Protein AF-A0A9E0BP96-F1 (afdb_monomer_lite)

Foldseek 3Di:
DVVQVVVQVVVCPDPVNVPHDGDTDDPDDCVVQCVHPVVPPD

Structure (mmCIF,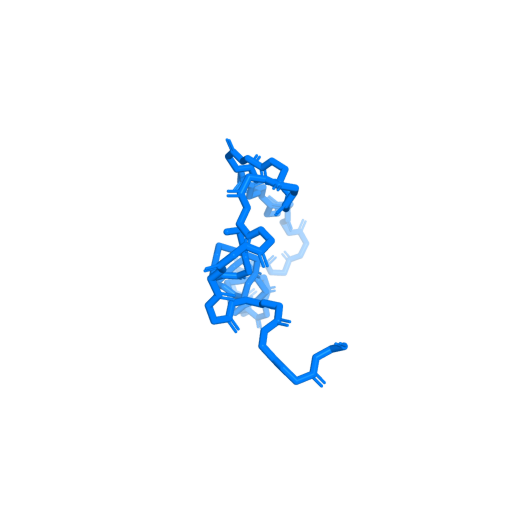 N/CA/C/O backbone):
data_AF-A0A9E0BP96-F1
#
_entry.id   AF-A0A9E0BP96-F1
#
loop_
_atom_site.group_PDB
_atom_site.id
_atom_site.type_symbol
_atom_site.label_atom_id
_atom_site.label_alt_id
_atom_site.label_comp_id
_atom_site.label_asym_id
_atom_site.label_entity_id
_atom_site.label_seq_id
_atom_site.pdbx_PDB_ins_code
_atom_site.Cartn_x
_atom_site.Cartn_y
_atom_site.Cartn_z
_atom_site.occupancy
_atom_site.B_iso_or_equiv
_atom_site.auth_seq_id
_atom_site.auth_comp_id
_atom_site.auth_asym_id
_atom_site.auth_atom_id
_atom_site.pdbx_PDB_model_num
ATOM 1 N N . SER A 1 1 ? 5.780 0.132 -2.302 1.00 91.69 1 SER A N 1
ATOM 2 C CA . SER A 1 1 ? 5.168 1.329 -1.690 1.00 91.69 1 SER A CA 1
ATOM 3 C C . SER A 1 1 ? 3.669 1.424 -1.927 1.00 91.69 1 SER A C 1
ATOM 5 O O . SER A 1 1 ? 2.952 1.562 -0.948 1.00 91.69 1 SER A O 1
ATOM 7 N N . GLY A 1 2 ? 3.181 1.286 -3.171 1.00 96.88 2 GLY A N 1
ATOM 8 C CA . GLY A 1 2 ? 1.742 1.372 -3.476 1.00 96.88 2 GLY A CA 1
ATOM 9 C C . GLY A 1 2 ? 0.857 0.477 -2.601 1.00 96.88 2 GLY A C 1
ATOM 10 O O . GLY A 1 2 ? -0.059 0.979 -1.970 1.00 96.88 2 GLY A O 1
ATOM 11 N N . ALA A 1 3 ? 1.212 -0.803 -2.444 1.00 98.00 3 ALA A N 1
ATOM 12 C CA . ALA A 1 3 ? 0.447 -1.740 -1.612 1.00 98.00 3 ALA A CA 1
ATOM 13 C C . ALA A 1 3 ? 0.255 -1.280 -0.151 1.00 98.00 3 ALA A C 1
ATOM 15 O O . ALA A 1 3 ? -0.832 -1.420 0.400 1.00 98.00 3 ALA A O 1
ATOM 16 N N . ALA A 1 4 ? 1.290 -0.703 0.471 1.00 98.38 4 ALA A N 1
ATOM 17 C CA . ALA A 1 4 ? 1.194 -0.200 1.842 1.00 98.38 4 ALA A CA 1
ATOM 18 C C . ALA A 1 4 ? 0.258 1.013 1.935 1.00 98.38 4 ALA A C 1
ATOM 20 O O . ALA A 1 4 ? -0.491 1.135 2.899 1.00 98.38 4 ALA A O 1
ATOM 21 N N . LEU A 1 5 ? 0.273 1.884 0.920 1.00 97.94 5 LEU A N 1
ATOM 22 C CA . LEU A 1 5 ? -0.623 3.033 0.849 1.00 97.94 5 LEU A CA 1
ATOM 23 C C . LEU A 1 5 ? -2.080 2.598 0.623 1.00 97.94 5 LEU A C 1
ATOM 25 O O . LEU A 1 5 ? -2.966 3.099 1.306 1.00 97.94 5 LEU A O 1
ATOM 29 N N . THR A 1 6 ? -2.321 1.629 -0.267 1.00 98.50 6 THR A N 1
ATOM 30 C CA . THR A 1 6 ? -3.652 1.037 -0.485 1.00 98.50 6 THR A CA 1
ATOM 31 C C . THR A 1 6 ? -4.216 0.458 0.811 1.00 98.50 6 THR A C 1
ATOM 33 O O . THR A 1 6 ? -5.293 0.856 1.239 1.00 98.50 6 THR A O 1
ATOM 36 N N . ALA A 1 7 ? -3.448 -0.391 1.501 1.00 98.50 7 ALA A N 1
ATOM 37 C CA . ALA A 1 7 ? -3.882 -0.973 2.769 1.00 98.50 7 ALA A CA 1
ATOM 38 C C . ALA A 1 7 ? -4.126 0.091 3.855 1.00 98.50 7 ALA A C 1
ATOM 40 O O . ALA A 1 7 ? -5.045 -0.046 4.659 1.00 98.50 7 ALA A O 1
ATOM 41 N N . ALA A 1 8 ? -3.324 1.160 3.886 1.00 98.62 8 ALA A N 1
ATOM 42 C CA . ALA A 1 8 ? -3.524 2.258 4.826 1.00 98.62 8 ALA A CA 1
ATOM 43 C C . ALA A 1 8 ? -4.849 2.993 4.581 1.00 98.62 8 ALA A C 1
ATOM 45 O O . ALA A 1 8 ? -5.541 3.306 5.549 1.00 98.62 8 ALA A O 1
ATOM 46 N N . PHE A 1 9 ? -5.229 3.217 3.319 1.00 98.38 9 PHE A N 1
ATOM 47 C CA . PHE A 1 9 ? -6.537 3.782 2.978 1.00 98.38 9 PHE A CA 1
ATOM 48 C C 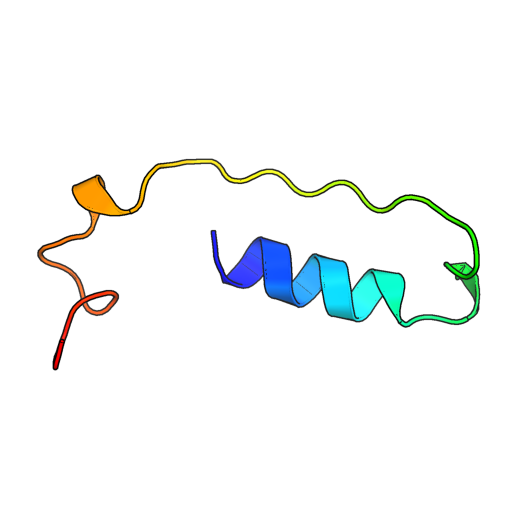. PHE A 1 9 ? -7.681 2.842 3.359 1.00 98.38 9 PHE A C 1
ATOM 50 O O . PHE A 1 9 ? -8.615 3.275 4.032 1.00 98.38 9 PHE A O 1
ATOM 57 N N . ASP A 1 10 ? -7.568 1.553 3.034 1.00 98.44 10 ASP A N 1
ATOM 58 C CA . ASP A 1 10 ? -8.579 0.555 3.404 1.00 98.44 10 ASP A CA 1
ATOM 59 C C . ASP A 1 10 ? -8.790 0.481 4.925 1.00 98.44 10 ASP A C 1
ATOM 61 O O . ASP A 1 10 ? -9.900 0.242 5.401 1.00 98.44 10 ASP A O 1
ATOM 65 N N . VAL A 1 11 ? -7.726 0.671 5.712 1.00 98.25 11 VAL A N 1
ATOM 66 C CA . VAL A 1 11 ? -7.802 0.741 7.178 1.00 98.25 11 VAL A CA 1
ATOM 67 C C . VAL A 1 11 ? -8.413 2.063 7.642 1.00 98.25 11 VAL A C 1
ATOM 69 O O . VAL A 1 11 ? -9.276 2.045 8.517 1.00 98.25 11 VAL A O 1
ATOM 72 N N . ALA A 1 12 ? -8.005 3.191 7.057 1.00 98.44 12 ALA A N 1
ATOM 73 C CA . ALA A 1 12 ? -8.496 4.518 7.426 1.00 98.44 12 ALA A CA 1
ATOM 74 C C . ALA A 1 12 ? -9.998 4.710 7.147 1.00 98.44 12 ALA A C 1
ATOM 76 O O . ALA A 1 12 ? -10.644 5.491 7.840 1.00 98.44 12 ALA A O 1
ATOM 77 N N . CYS A 1 13 ? -10.560 3.992 6.171 1.00 98.19 13 CYS A N 1
ATOM 78 C CA . CYS A 1 13 ? -11.989 4.031 5.846 1.00 98.19 13 CYS A CA 1
ATOM 79 C C . CYS A 1 13 ? -12.885 3.207 6.787 1.00 98.19 13 CYS A C 1
ATOM 81 O O . CYS A 1 13 ? -14.101 3.231 6.623 1.00 98.19 13 CYS A O 1
ATOM 83 N N . ARG A 1 14 ? -12.328 2.458 7.746 1.00 98.38 14 ARG A N 1
ATOM 84 C CA . ARG A 1 14 ? -13.126 1.673 8.702 1.00 98.38 14 ARG A CA 1
ATOM 85 C C . ARG A 1 14 ? -13.715 2.587 9.772 1.00 98.38 14 ARG A C 1
ATOM 87 O O . ARG A 1 14 ? -13.010 3.453 10.282 1.00 98.38 14 ARG A O 1
ATOM 94 N N . ASP A 1 15 ? -14.952 2.325 10.186 1.00 98.19 15 ASP A N 1
ATOM 95 C CA . ASP A 1 15 ? -15.647 3.127 11.206 1.00 98.19 15 ASP A CA 1
ATOM 96 C C . ASP A 1 15 ? -14.839 3.245 12.511 1.00 98.19 15 ASP A C 1
ATOM 98 O O . ASP A 1 15 ? -14.684 4.333 13.064 1.00 98.19 15 ASP A O 1
ATOM 102 N N . ASP A 1 16 ? -14.202 2.153 12.945 1.00 97.94 16 ASP A N 1
ATOM 103 C CA . ASP A 1 16 ? -13.357 2.117 14.149 1.00 97.94 16 ASP A CA 1
ATOM 104 C C . ASP A 1 16 ? -12.075 2.966 14.042 1.00 97.94 16 ASP A C 1
ATOM 106 O O . ASP A 1 16 ? -11.348 3.133 15.030 1.00 97.94 16 ASP A O 1
ATOM 110 N N . PHE A 1 17 ? -11.755 3.473 12.850 1.00 98.06 17 PHE A N 1
ATOM 111 C CA . PHE A 1 17 ? -10.625 4.361 12.575 1.00 98.06 17 PHE A CA 1
ATOM 112 C C . PHE A 1 17 ? -11.036 5.824 12.368 1.00 98.06 17 PHE A C 1
ATOM 114 O O . PHE A 1 17 ? -10.158 6.671 12.182 1.00 98.06 17 PHE A O 1
ATOM 121 N N . ALA A 1 18 ? -12.325 6.161 12.497 1.00 97.94 18 ALA A N 1
ATOM 122 C CA . ALA A 1 18 ? -12.794 7.540 12.437 1.00 97.94 18 ALA A CA 1
ATOM 123 C C . ALA A 1 18 ? -12.049 8.437 13.446 1.00 97.94 18 ALA A C 1
ATOM 125 O O . ALA A 1 18 ? -11.962 8.144 14.640 1.00 97.94 18 ALA A O 1
ATOM 126 N N . GLY A 1 19 ? -11.474 9.535 12.946 1.00 97.88 19 GLY A N 1
ATOM 127 C CA . GLY A 1 19 ? -10.706 10.491 13.749 1.00 97.88 19 GLY A CA 1
ATOM 128 C C . GLY A 1 19 ? -9.315 10.016 14.193 1.00 97.88 19 GLY A C 1
ATOM 129 O O . GLY A 1 19 ? -8.626 10.765 14.885 1.00 97.88 19 GLY A O 1
ATOM 130 N N . LYS A 1 20 ? -8.871 8.811 13.808 1.00 98.62 20 LYS A N 1
ATOM 131 C CA . LYS A 1 20 ? -7.519 8.313 14.106 1.00 98.62 20 LYS A CA 1
ATOM 132 C C . LYS A 1 20 ? -6.541 8.662 12.987 1.00 98.62 20 LYS A C 1
ATOM 134 O O . LYS A 1 20 ? -6.887 8.667 11.810 1.00 98.62 20 LYS A O 1
ATOM 139 N N . THR A 1 21 ? -5.280 8.868 13.357 1.00 98.19 21 THR A N 1
ATOM 140 C CA . THR A 1 21 ? -4.185 9.027 12.394 1.00 98.19 21 THR A CA 1
ATOM 141 C C . THR A 1 21 ? -3.605 7.664 12.029 1.00 98.19 21 THR A C 1
ATOM 143 O O . THR A 1 21 ? -3.064 6.968 12.889 1.00 98.19 21 THR A O 1
ATOM 146 N N . VAL A 1 22 ? -3.674 7.297 10.748 1.00 98.31 22 VAL A N 1
ATOM 147 C CA . VAL A 1 22 ? -3.019 6.099 10.200 1.00 98.31 22 VAL A CA 1
ATOM 148 C C . VAL A 1 22 ? -1.656 6.486 9.625 1.00 98.31 22 VAL A C 1
AT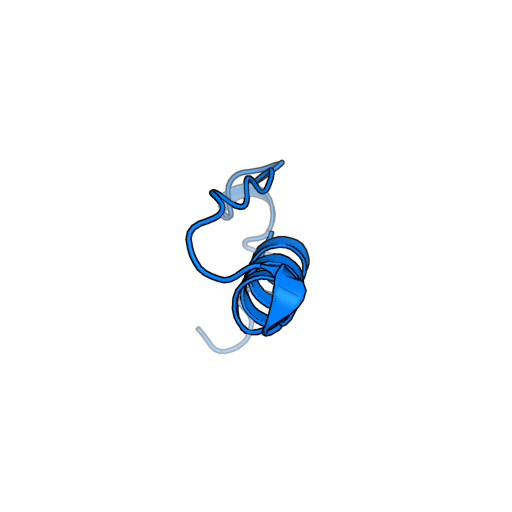OM 150 O O . VAL A 1 22 ? -1.556 7.418 8.831 1.00 98.31 22 VAL A O 1
ATOM 153 N N . VAL A 1 23 ? -0.602 5.765 10.018 1.00 98.25 23 VAL A N 1
ATOM 154 C CA . VAL A 1 23 ? 0.774 5.990 9.546 1.00 98.25 23 VAL A CA 1
ATOM 155 C C . VAL A 1 23 ? 1.232 4.785 8.730 1.00 98.25 23 VAL A C 1
ATOM 157 O O . VAL A 1 23 ? 1.141 3.650 9.193 1.00 98.25 23 VAL A O 1
ATOM 160 N N . ALA A 1 24 ? 1.754 5.032 7.528 1.00 98.19 24 ALA A N 1
ATOM 161 C CA . ALA A 1 24 ? 2.290 4.008 6.635 1.00 98.19 24 ALA A CA 1
ATOM 162 C C . ALA A 1 24 ? 3.739 4.324 6.245 1.00 98.19 24 ALA A C 1
ATOM 164 O O . ALA A 1 24 ? 4.108 5.484 6.070 1.00 98.19 24 ALA A O 1
ATOM 165 N N . ILE A 1 25 ? 4.558 3.282 6.085 1.00 98.25 25 ILE A N 1
ATOM 166 C CA . ILE A 1 25 ? 5.965 3.415 5.693 1.00 98.25 25 ILE A CA 1
ATOM 167 C C . ILE A 1 25 ? 6.100 3.250 4.182 1.00 98.25 25 ILE A C 1
ATOM 169 O O . ILE A 1 25 ? 5.609 2.284 3.593 1.00 98.25 25 ILE A O 1
ATOM 173 N N . ILE A 1 26 ? 6.847 4.167 3.571 1.00 98.00 26 ILE A N 1
ATOM 174 C CA . ILE A 1 26 ? 7.252 4.115 2.169 1.00 98.00 26 ILE A CA 1
ATOM 175 C C . ILE A 1 26 ? 8.739 3.728 2.130 1.00 98.00 26 ILE A C 1
ATOM 177 O O . ILE A 1 26 ? 9.594 4.580 2.352 1.00 98.00 26 ILE A O 1
ATOM 181 N N . PRO A 1 27 ? 9.075 2.442 1.904 1.00 97.62 27 PRO A N 1
ATOM 182 C CA . PRO A 1 27 ? 10.406 1.911 2.216 1.00 97.62 27 PRO A CA 1
ATOM 183 C C . PRO A 1 27 ? 11.488 2.242 1.178 1.00 97.62 27 PRO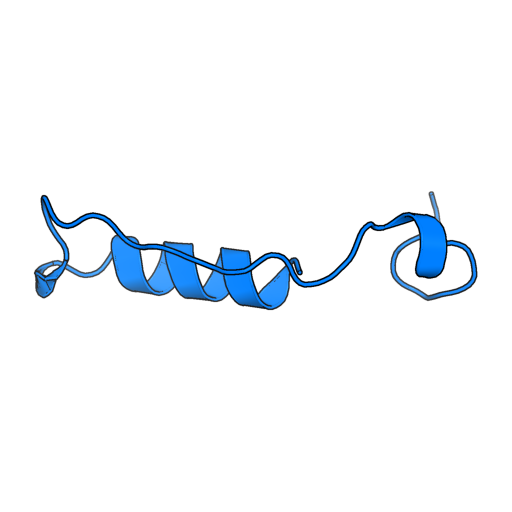 A C 1
ATOM 185 O O . PRO A 1 27 ? 12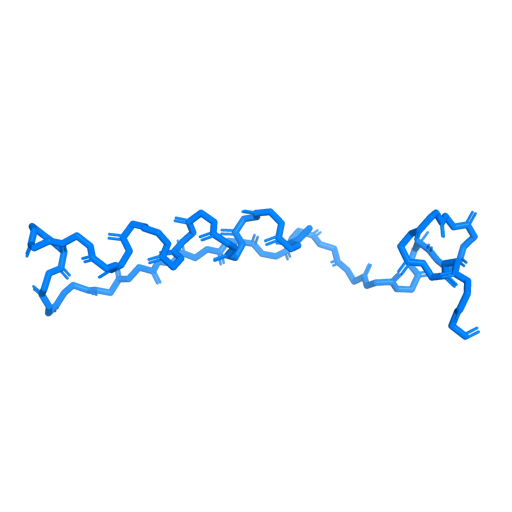.663 1.972 1.406 1.00 97.62 27 PRO A O 1
ATOM 188 N N . SER A 1 28 ? 11.114 2.770 0.011 1.00 97.75 28 SER A N 1
ATOM 189 C CA . SER A 1 28 ? 12.053 3.039 -1.080 1.00 97.75 28 SER A CA 1
ATOM 190 C C . SER A 1 28 ? 11.491 4.039 -2.084 1.00 97.75 28 SER A C 1
ATOM 192 O O . SER A 1 28 ? 10.282 4.038 -2.341 1.00 97.75 28 SER A O 1
ATOM 194 N N . PHE A 1 29 ? 12.386 4.798 -2.717 1.00 97.75 29 PHE A N 1
ATOM 195 C CA . PHE A 1 29 ? 12.086 5.607 -3.897 1.00 97.75 29 PHE A CA 1
ATOM 196 C C . PHE A 1 29 ? 11.814 4.749 -5.137 1.00 97.75 29 PHE A C 1
ATOM 198 O O . PHE A 1 29 ? 12.284 3.614 -5.247 1.00 97.75 29 PHE A O 1
ATOM 205 N N . ALA A 1 30 ? 11.047 5.313 -6.073 1.00 97.12 30 ALA A N 1
ATOM 206 C CA . ALA A 1 30 ? 10.615 4.625 -7.285 1.00 97.12 30 ALA A CA 1
ATOM 207 C C . ALA A 1 30 ? 11.750 4.415 -8.308 1.00 97.12 30 ALA A C 1
ATOM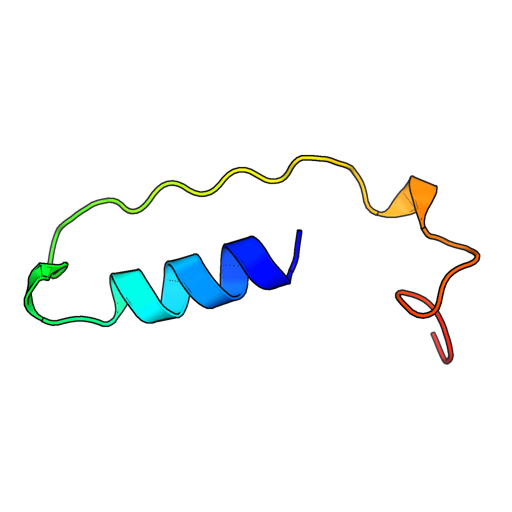 209 O O . ALA A 1 30 ? 11.702 3.446 -9.055 1.00 97.12 30 ALA A O 1
ATOM 210 N N . GLU A 1 31 ? 12.797 5.251 -8.297 1.00 97.38 31 GLU A N 1
ATOM 211 C CA . GLU A 1 31 ? 13.927 5.194 -9.247 1.00 97.38 31 GLU A CA 1
ATOM 212 C C . GLU A 1 31 ? 14.639 3.831 -9.292 1.00 97.38 31 GLU A C 1
ATOM 214 O O . GLU A 1 31 ? 15.109 3.397 -10.340 1.00 97.38 31 GLU A O 1
ATOM 219 N N . ARG A 1 32 ? 14.654 3.096 -8.171 1.00 97.69 32 ARG A N 1
ATOM 220 C CA . ARG A 1 32 ? 15.223 1.742 -8.100 1.00 97.69 32 ARG A CA 1
ATOM 221 C C . ARG A 1 32 ? 14.487 0.749 -9.011 1.00 97.69 32 ARG A C 1
ATOM 223 O O . ARG A 1 32 ? 15.036 -0.296 -9.340 1.00 97.69 32 ARG A O 1
ATOM 230 N N . TYR A 1 33 ? 13.251 1.056 -9.394 1.00 96.94 33 TYR A N 1
ATOM 231 C CA . TYR A 1 33 ? 12.339 0.143 -10.078 1.00 96.94 33 TYR A CA 1
ATOM 232 C C . TYR A 1 33 ? 12.064 0.529 -11.536 1.00 96.94 33 TYR A C 1
ATOM 234 O O . TYR A 1 33 ? 11.157 -0.050 -12.132 1.00 96.94 33 TYR A O 1
ATOM 242 N N . LEU A 1 34 ? 12.835 1.454 -12.124 1.00 97.81 34 LEU A N 1
ATOM 243 C CA . LEU A 1 34 ? 12.646 1.910 -13.512 1.00 97.81 34 LEU A CA 1
ATOM 244 C C . LEU A 1 34 ? 12.655 0.766 -14.543 1.00 97.81 34 LEU A C 1
ATOM 246 O O . LEU A 1 34 ? 11.963 0.848 -15.546 1.00 97.81 34 LEU A O 1
ATOM 250 N N . SER A 1 35 ? 13.395 -0.317 -14.294 1.00 96.88 35 SER A N 1
ATOM 251 C CA . SER A 1 35 ? 13.466 -1.490 -15.185 1.00 96.88 35 SER A CA 1
ATOM 252 C C . SER A 1 35 ? 12.485 -2.612 -14.818 1.00 96.88 35 SER A C 1
ATOM 254 O O . SER A 1 35 ? 12.715 -3.771 -15.157 1.00 96.88 35 SER A O 1
ATOM 256 N N . THR A 1 36 ? 11.433 -2.311 -14.057 1.00 97.44 36 THR A N 1
ATOM 257 C CA . THR A 1 36 ? 10.435 -3.296 -13.609 1.00 97.44 36 THR A CA 1
ATOM 258 C C . THR A 1 36 ? 9.056 -2.965 -14.164 1.00 97.44 36 THR A C 1
ATOM 260 O O . THR A 1 36 ? 8.826 -1.860 -14.647 1.00 97.44 36 THR A O 1
ATOM 263 N N . ALA A 1 37 ? 8.105 -3.887 -13.986 1.00 97.31 37 ALA A N 1
ATOM 264 C CA . ALA A 1 37 ? 6.704 -3.693 -14.361 1.00 97.31 37 ALA A CA 1
ATOM 265 C C . ALA A 1 37 ? 6.059 -2.416 -13.783 1.00 97.31 37 ALA A C 1
ATOM 267 O O . ALA A 1 37 ? 5.055 -1.957 -14.309 1.00 97.31 37 ALA A O 1
ATOM 268 N N . LEU A 1 38 ? 6.618 -1.827 -12.716 1.00 96.56 38 LEU A N 1
ATOM 269 C CA . LEU A 1 38 ? 6.107 -0.576 -12.149 1.00 96.56 38 LEU A CA 1
ATOM 270 C C . LEU A 1 38 ? 6.118 0.592 -13.153 1.00 96.56 38 LEU A C 1
ATOM 272 O O . LEU A 1 38 ? 5.297 1.494 -13.026 1.00 96.56 38 LEU A O 1
ATOM 276 N N . PHE A 1 39 ? 7.047 0.575 -14.110 1.00 96.88 39 PHE A N 1
ATOM 277 C CA . PHE A 1 39 ? 7.213 1.606 -15.137 1.00 96.88 39 PHE A CA 1
ATOM 278 C C . PHE A 1 39 ? 6.982 1.066 -16.553 1.00 96.88 39 PHE A C 1
ATOM 280 O O . PHE A 1 39 ? 7.321 1.732 -17.526 1.00 96.88 39 PHE A O 1
ATOM 287 N N . ASP A 1 40 ? 6.426 -0.138 -16.688 1.00 96.31 40 ASP A N 1
ATOM 288 C CA . ASP A 1 40 ? 6.116 -0.682 -18.006 1.00 96.31 40 ASP A CA 1
ATOM 289 C C . ASP A 1 40 ? 4.923 0.063 -18.627 1.00 96.31 40 ASP A C 1
ATOM 291 O O . ASP A 1 40 ? 3.929 0.339 -17.952 1.00 96.31 40 ASP A O 1
ATOM 295 N N . GLY A 1 41 ? 5.034 0.415 -19.909 1.00 92.19 41 GLY A N 1
ATOM 296 C CA . GLY A 1 41 ? 4.021 1.196 -20.631 1.00 92.19 41 GLY A CA 1
ATOM 297 C C . GLY A 1 41 ? 3.910 2.678 -20.242 1.00 92.19 41 GLY A C 1
ATOM 298 O O . GLY A 1 41 ? 2.918 3.313 -20.606 1.00 92.19 41 GLY A O 1
ATOM 299 N N . LEU A 1 42 ? 4.896 3.211 -19.512 1.00 88.44 42 LEU A N 1
ATOM 300 C CA . LEU A 1 42 ? 5.013 4.623 -19.127 1.00 88.44 42 LEU A CA 1
ATOM 301 C C . LEU A 1 42 ? 5.892 5.419 -20.101 1.00 88.44 42 LEU A C 1
ATOM 303 O O . LEU A 1 42 ? 6.848 4.835 -20.661 1.00 88.44 42 LEU A O 1
#

pLDDT: mean 97.34, std 1.96, range [88.44, 98.62]

Secondary structure (DSSP, 8-state):
-HHHHHHHHHHHTSGGGTTPPP-----S-GGGGTTSGGGTT-

Radius of gyration: 13.9 Å; chains: 1; bounding box: 31×14×35 Å

Sequence (42 aa):
SGAALTAAFDVACRDDFAGKTVVAIIPSFAERYLSTALFDGL